Protein AF-A0A0F9JBF6-F1 (afdb_monomer_lite)

pLDDT: mean 92.54, std 7.86, range [63.97, 98.25]

Sequence (71 aa):
MNKRLEEIREKLAAQEHERWSRWMKYLFSKCYGLDKAMVIPAESVEHWQRQIDTPYAKMSEEEKDSDRKEA

Foldseek 3Di:
DPPVVVVVLLVQLLVQLQVVLVVVVVVVVPDDDDPPDDDDDPVVVVVSVVSSPDRSVRDDPVSSVVSSVVD

Structure (mmCIF, N/CA/C/O backbone):
data_AF-A0A0F9JBF6-F1
#
_entry.id   AF-A0A0F9JBF6-F1
#
loop_
_atom_site.group_PDB
_atom_site.id
_atom_site.type_symbol
_atom_site.label_atom_id
_atom_site.label_alt_id
_atom_site.label_comp_id
_atom_site.label_asym_id
_atom_site.label_entity_id
_atom_site.label_seq_id
_atom_site.pdbx_PDB_ins_code
_atom_site.Cartn_x
_atom_site.Cartn_y
_atom_site.Cartn_z
_atom_site.occupancy
_atom_site.B_iso_or_equiv
_atom_site.auth_seq_id
_atom_site.auth_comp_id
_atom_site.auth_asym_id
_atom_site.auth_atom_id
_atom_site.pdbx_PDB_model_num
ATOM 1 N N . MET A 1 1 ? -7.249 2.197 26.369 1.00 63.97 1 MET A N 1
ATOM 2 C CA . MET A 1 1 ? -7.096 3.226 25.318 1.00 63.97 1 MET 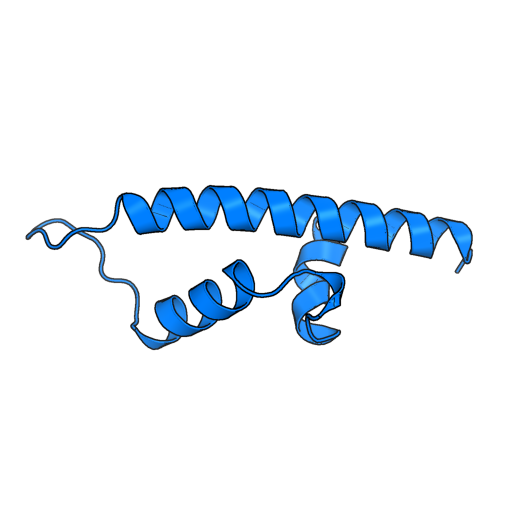A CA 1
ATOM 3 C C . MET A 1 1 ? -8.478 3.759 24.965 1.00 63.97 1 MET A C 1
ATOM 5 O O . MET A 1 1 ? -9.423 2.979 24.966 1.00 63.97 1 MET A O 1
ATOM 9 N N . ASN A 1 2 ? -8.641 5.070 24.779 1.00 88.69 2 ASN A N 1
ATOM 10 C CA . ASN A 1 2 ? -9.948 5.661 24.472 1.00 88.69 2 ASN A CA 1
ATOM 11 C C . ASN A 1 2 ? -10.379 5.221 23.063 1.00 88.69 2 ASN A C 1
ATOM 13 O O . ASN A 1 2 ? -9.680 5.528 22.104 1.00 88.69 2 ASN A O 1
ATOM 17 N N . LYS A 1 3 ? -11.521 4.532 22.938 1.00 90.56 3 LYS A N 1
ATOM 18 C CA . LYS A 1 3 ? -12.043 4.007 21.662 1.00 90.56 3 LYS A CA 1
ATOM 19 C C . LYS A 1 3 ? -12.075 5.066 20.550 1.00 90.56 3 LYS A C 1
ATOM 21 O O . LYS A 1 3 ? -11.742 4.774 19.411 1.00 90.56 3 LYS A O 1
ATOM 26 N N . ARG A 1 4 ? -12.395 6.315 20.903 1.00 94.00 4 ARG A N 1
ATOM 27 C CA . ARG A 1 4 ? -12.420 7.440 19.962 1.00 94.00 4 ARG A CA 1
ATOM 28 C C . ARG A 1 4 ? -11.029 7.827 19.455 1.00 94.00 4 ARG A C 1
ATOM 30 O O . ARG A 1 4 ? -10.907 8.232 18.307 1.00 94.00 4 ARG A O 1
ATOM 37 N N . LEU A 1 5 ? -9.999 7.739 20.301 1.00 94.81 5 LEU A N 1
ATOM 38 C CA . LEU A 1 5 ? -8.620 8.004 19.877 1.00 94.81 5 LEU A CA 1
ATOM 39 C C . LEU A 1 5 ? -8.155 6.942 18.878 1.00 94.81 5 LEU A C 1
ATOM 41 O O . LEU A 1 5 ? -7.537 7.297 17.883 1.00 94.81 5 LEU A O 1
ATOM 45 N N . GLU A 1 6 ? -8.534 5.681 19.091 1.00 93.62 6 GLU A N 1
ATOM 46 C CA . GLU A 1 6 ? -8.185 4.599 18.166 1.00 93.62 6 GLU A CA 1
ATOM 47 C C . GLU A 1 6 ? -8.873 4.760 16.809 1.00 93.62 6 GLU A C 1
ATOM 49 O O . GLU A 1 6 ? -8.233 4.667 15.770 1.00 93.62 6 GLU A O 1
ATOM 54 N N . GLU A 1 7 ? -10.159 5.120 16.800 1.00 96.06 7 GLU A N 1
ATOM 55 C CA . GLU A 1 7 ? -10.884 5.420 15.559 1.00 96.06 7 GLU A CA 1
ATOM 56 C C . GLU A 1 7 ? -10.284 6.608 14.788 1.00 96.06 7 GLU A C 1
ATOM 58 O O . GLU A 1 7 ? -10.344 6.641 13.558 1.00 96.06 7 GLU A O 1
ATOM 63 N N . ILE A 1 8 ? -9.730 7.603 15.489 1.00 97.19 8 ILE A N 1
ATOM 64 C CA . ILE A 1 8 ? -9.029 8.728 14.856 1.00 97.19 8 ILE A CA 1
ATOM 65 C C . ILE A 1 8 ? -7.697 8.254 14.278 1.00 97.19 8 ILE A C 1
ATOM 67 O O . ILE A 1 8 ? -7.408 8.560 13.123 1.00 97.19 8 ILE A O 1
ATOM 71 N N . ARG A 1 9 ? -6.925 7.479 15.044 1.00 96.31 9 ARG A N 1
ATOM 72 C CA . ARG A 1 9 ? -5.647 6.920 14.600 1.00 96.31 9 ARG A CA 1
ATOM 73 C C . ARG A 1 9 ? -5.810 6.063 13.347 1.00 96.31 9 ARG A C 1
ATOM 75 O O . ARG A 1 9 ? -5.073 6.256 12.393 1.00 96.31 9 ARG A O 1
ATOM 82 N N . GLU A 1 10 ? -6.821 5.200 13.296 1.00 97.56 10 GLU A N 1
ATOM 83 C CA . GLU A 1 10 ? -7.112 4.370 12.118 1.00 97.56 10 GLU A CA 1
ATOM 84 C C . GLU A 1 10 ? -7.473 5.203 10.877 1.00 97.56 10 GLU A C 1
ATOM 86 O O . GLU A 1 10 ? -7.114 4.851 9.755 1.00 97.56 10 GLU A O 1
ATOM 91 N N . LYS A 1 11 ? -8.153 6.344 11.050 1.00 97.94 11 LYS A N 1
ATOM 92 C CA . LYS A 1 11 ? -8.444 7.261 9.934 1.00 97.94 11 LYS A CA 1
ATOM 93 C C . LYS A 1 11 ? -7.198 7.989 9.438 1.00 97.94 11 LYS A C 1
ATOM 95 O O . LYS A 1 11 ? -7.076 8.206 8.235 1.00 97.94 11 LYS A O 1
ATOM 100 N N . LEU A 1 12 ? -6.310 8.381 10.349 1.00 98.19 12 LEU A N 1
ATOM 101 C CA . LEU A 1 12 ? -5.036 9.008 10.006 1.00 98.19 12 LEU A CA 1
ATOM 102 C C . LEU A 1 12 ? -4.112 8.003 9.308 1.00 98.19 12 LEU A C 1
ATOM 104 O O . LEU A 1 12 ? -3.607 8.303 8.234 1.00 98.19 12 LEU A O 1
ATOM 108 N N . ALA A 1 13 ? -4.015 6.776 9.816 1.00 98.12 13 ALA A N 1
ATOM 109 C CA . ALA A 1 13 ? -3.264 5.696 9.181 1.00 98.12 13 ALA A CA 1
ATOM 110 C C . ALA A 1 13 ? -3.783 5.403 7.763 1.00 98.12 13 ALA A C 1
ATOM 112 O O . ALA A 1 13 ? -3.011 5.353 6.810 1.00 98.12 13 ALA A O 1
ATOM 113 N N . ALA A 1 14 ? -5.105 5.339 7.575 1.00 98.25 14 ALA A N 1
ATOM 114 C CA . ALA A 1 14 ? -5.685 5.192 6.241 1.00 98.25 14 ALA A CA 1
ATOM 115 C C . ALA A 1 14 ? -5.317 6.348 5.285 1.00 98.25 14 ALA A C 1
ATOM 117 O O . ALA A 1 14 ? -5.131 6.118 4.089 1.00 98.25 14 ALA A O 1
ATOM 118 N N . GLN A 1 15 ? -5.221 7.585 5.790 1.00 98.12 15 GLN A N 1
ATOM 119 C CA . GLN A 1 15 ? -4.771 8.744 5.009 1.00 98.12 15 GLN A CA 1
ATOM 120 C C . GLN A 1 15 ? -3.285 8.647 4.648 1.00 98.12 15 GLN A C 1
ATOM 122 O O . GLN A 1 15 ? -2.926 8.976 3.514 1.00 98.12 15 GLN A O 1
ATOM 127 N N . GLU A 1 16 ? -2.438 8.191 5.570 1.00 97.75 16 GLU A N 1
ATOM 128 C CA . GLU A 1 16 ? -1.009 7.993 5.318 1.00 97.75 16 GLU A CA 1
ATOM 129 C C . GLU A 1 16 ? -0.760 6.882 4.294 1.00 97.75 16 GLU A C 1
ATOM 131 O O . GLU A 1 16 ? -0.038 7.119 3.321 1.00 97.75 16 GLU A O 1
ATOM 136 N N . HIS A 1 17 ? -1.474 5.753 4.384 1.00 98.06 17 HIS A N 1
ATOM 137 C CA . HIS A 1 17 ? -1.423 4.700 3.359 1.00 98.06 17 HIS A CA 1
ATOM 138 C C . HIS A 1 17 ? -1.784 5.235 1.971 1.00 98.06 17 HIS A C 1
ATOM 140 O O . HIS A 1 17 ? -1.127 4.942 0.970 1.00 98.06 17 HIS A O 1
ATOM 146 N N . GLU A 1 18 ? -2.830 6.061 1.886 1.00 97.75 18 GLU A N 1
ATOM 147 C CA . GLU A 1 18 ? -3.263 6.648 0.620 1.00 97.75 18 GLU A CA 1
ATOM 148 C C . GLU A 1 18 ? -2.211 7.621 0.055 1.00 97.75 18 GLU A C 1
ATOM 150 O O . GLU A 1 18 ? -1.947 7.634 -1.152 1.00 97.75 18 GLU A O 1
ATOM 155 N N . ARG A 1 19 ? -1.580 8.428 0.919 1.00 97.62 19 ARG A N 1
ATOM 156 C CA . ARG A 1 19 ? -0.497 9.352 0.544 1.00 97.62 19 ARG A CA 1
ATOM 157 C C . ARG A 1 19 ? 0.722 8.596 0.035 1.00 97.62 19 ARG A C 1
ATOM 159 O O . ARG A 1 19 ? 1.204 8.915 -1.057 1.00 97.62 19 ARG A O 1
ATOM 166 N N . TRP A 1 20 ? 1.176 7.595 0.782 1.00 97.75 20 TRP A N 1
ATOM 167 C CA . TRP A 1 20 ? 2.293 6.736 0.405 1.00 97.75 20 TRP A CA 1
ATOM 168 C C . TRP A 1 20 ? 2.008 6.007 -0.911 1.00 97.75 20 TRP A C 1
ATOM 170 O O . TRP A 1 20 ? 2.791 6.110 -1.855 1.00 97.75 20 TRP A O 1
ATOM 180 N N . SER A 1 21 ? 0.833 5.386 -1.038 1.00 97.75 21 SER A N 1
ATOM 181 C CA . SER A 1 21 ? 0.428 4.653 -2.242 1.00 97.75 21 SER A CA 1
ATOM 182 C C . SER A 1 21 ? 0.431 5.538 -3.489 1.00 97.75 21 SER A C 1
ATOM 184 O O . SER A 1 21 ? 0.891 5.115 -4.549 1.00 97.75 21 SER A O 1
ATOM 186 N N . ARG A 1 22 ? -0.043 6.790 -3.394 1.00 97.69 22 ARG A N 1
ATOM 187 C CA . ARG A 1 22 ? 0.003 7.735 -4.526 1.00 97.69 22 ARG A CA 1
ATOM 188 C C . ARG A 1 22 ? 1.436 8.075 -4.934 1.00 97.69 22 ARG A C 1
ATOM 190 O O . ARG A 1 22 ? 1.732 8.087 -6.129 1.00 97.69 22 ARG A O 1
ATOM 197 N N . TRP A 1 23 ? 2.317 8.329 -3.968 1.00 97.75 23 TRP A N 1
ATOM 198 C CA . TRP A 1 23 ? 3.727 8.603 -4.250 1.00 97.75 23 TRP A CA 1
ATOM 199 C C . TRP A 1 23 ? 4.445 7.400 -4.851 1.00 97.75 23 TRP A C 1
ATOM 201 O O . TRP A 1 23 ? 5.184 7.561 -5.820 1.00 97.75 23 TRP A O 1
ATOM 211 N N . MET A 1 24 ? 4.180 6.196 -4.351 1.00 96.69 24 MET A N 1
ATOM 212 C CA . MET A 1 24 ? 4.766 4.973 -4.890 1.00 96.69 24 MET A CA 1
ATOM 213 C C . MET A 1 24 ? 4.280 4.671 -6.309 1.00 96.69 24 MET A C 1
ATOM 215 O O . MET A 1 24 ? 5.100 4.356 -7.168 1.00 96.69 24 MET A O 1
ATOM 219 N N . LYS A 1 25 ? 2.984 4.859 -6.606 1.00 95.75 25 LYS A N 1
ATOM 220 C CA . LYS A 1 25 ? 2.459 4.775 -7.986 1.00 95.75 25 LYS A CA 1
ATOM 221 C C . LYS A 1 25 ? 3.190 5.736 -8.916 1.00 95.75 25 LYS A C 1
ATOM 223 O O . LYS A 1 25 ? 3.567 5.361 -10.025 1.00 95.75 25 LYS A O 1
ATOM 228 N N . TYR A 1 26 ? 3.414 6.970 -8.463 1.00 95.75 26 TYR A N 1
ATOM 229 C CA . TYR A 1 26 ? 4.187 7.938 -9.231 1.00 95.75 26 TYR A CA 1
ATOM 230 C C . TYR A 1 26 ? 5.640 7.480 -9.419 1.00 95.75 26 TYR A C 1
ATOM 232 O O . TYR A 1 26 ? 6.124 7.497 -10.548 1.00 95.75 26 TYR A O 1
ATOM 240 N N . LEU A 1 27 ? 6.316 7.019 -8.365 1.00 93.75 27 LEU A N 1
ATOM 241 C CA . LEU A 1 27 ? 7.688 6.512 -8.439 1.00 93.75 27 LEU A CA 1
ATOM 242 C C . LEU A 1 27 ? 7.807 5.362 -9.447 1.00 93.75 27 LEU A C 1
ATOM 244 O O . LEU A 1 27 ? 8.635 5.434 -10.351 1.00 93.75 27 LEU A O 1
ATOM 248 N N . PHE A 1 28 ? 6.939 4.353 -9.350 1.00 91.88 28 PHE A N 1
ATOM 249 C CA . PHE A 1 28 ? 6.937 3.202 -10.256 1.00 91.88 28 PHE A CA 1
ATOM 250 C C . PHE A 1 28 ? 6.635 3.615 -11.700 1.00 91.88 28 PHE A C 1
ATOM 252 O O . PHE A 1 28 ? 7.246 3.086 -12.624 1.00 91.88 28 PHE A O 1
ATOM 259 N N . SER A 1 29 ? 5.794 4.636 -11.916 1.00 91.38 29 SER A N 1
ATOM 260 C CA . SER A 1 29 ? 5.559 5.199 -13.257 1.00 91.38 29 SER A CA 1
ATOM 261 C C . SER A 1 29 ? 6.806 5.837 -13.889 1.00 91.38 29 SER A C 1
ATOM 263 O O . SER A 1 29 ? 6.850 6.047 -15.101 1.00 91.38 29 SER A O 1
ATOM 265 N N . LYS A 1 30 ? 7.816 6.182 -13.076 1.00 89.38 30 LYS A N 1
ATOM 266 C CA . LYS A 1 30 ? 9.100 6.747 -13.514 1.00 89.38 30 LYS A CA 1
ATOM 267 C C . LYS A 1 30 ? 10.206 5.705 -13.648 1.00 89.38 30 LYS A C 1
ATOM 269 O O . LYS A 1 30 ? 11.291 6.065 -14.098 1.00 89.38 30 LYS A O 1
ATOM 274 N N . CYS A 1 31 ? 9.968 4.448 -13.282 1.00 86.75 31 CYS A N 1
ATOM 275 C CA . CYS A 1 31 ? 10.944 3.379 -13.440 1.00 86.75 31 CYS A CA 1
ATOM 276 C C . CYS A 1 31 ? 10.955 2.880 -14.894 1.00 86.75 31 CYS A C 1
ATOM 278 O O . CYS A 1 31 ? 9.949 2.401 -15.409 1.00 86.75 31 CYS A O 1
ATOM 280 N N . TYR A 1 32 ? 12.106 2.979 -15.555 1.00 76.81 32 TYR A N 1
ATOM 281 C CA . TYR A 1 32 ? 12.375 2.403 -16.874 1.00 76.81 32 TYR A CA 1
ATOM 282 C C . TYR A 1 32 ? 13.836 1.931 -16.925 1.00 76.81 32 TYR A C 1
ATOM 284 O O . TYR A 1 32 ? 14.672 2.404 -16.154 1.00 76.81 32 TYR A O 1
ATOM 292 N N . GLY A 1 33 ? 14.147 0.960 -17.786 1.00 68.75 33 GLY A N 1
ATOM 293 C CA . GLY A 1 33 ? 15.485 0.366 -17.854 1.00 68.75 33 GLY A CA 1
ATOM 294 C C . GLY A 1 33 ? 16.518 1.321 -18.459 1.00 68.75 33 GLY A C 1
ATOM 295 O O . GLY A 1 33 ? 16.366 1.735 -19.606 1.00 68.75 33 GLY A O 1
ATOM 296 N N . LEU A 1 34 ? 17.570 1.651 -17.703 1.00 66.62 34 LEU A N 1
ATOM 297 C CA . LEU A 1 34 ? 18.720 2.449 -18.147 1.00 66.62 34 LEU A CA 1
ATOM 298 C C . LEU A 1 34 ? 20.015 2.009 -17.452 1.00 66.62 34 LEU A C 1
ATOM 300 O O . LEU A 1 34 ? 19.998 1.647 -16.278 1.00 66.62 34 LEU A O 1
ATOM 304 N N . ASP A 1 35 ? 21.147 2.198 -18.134 1.00 70.38 35 ASP A N 1
ATOM 305 C CA . ASP A 1 35 ? 22.504 1.831 -17.684 1.00 70.38 35 ASP A CA 1
ATOM 306 C C . ASP A 1 35 ? 22.970 2.491 -16.370 1.00 70.38 35 ASP A C 1
ATOM 308 O O . ASP A 1 35 ? 23.942 2.049 -15.764 1.00 70.38 35 ASP A O 1
ATOM 312 N N . LYS A 1 36 ? 22.306 3.566 -15.922 1.00 75.19 36 LYS A N 1
ATOM 313 C CA . LYS A 1 36 ? 22.610 4.280 -14.663 1.00 75.19 36 LYS A CA 1
ATOM 314 C C . LYS A 1 36 ? 21.464 4.231 -13.647 1.00 75.19 36 LYS A C 1
ATOM 316 O O . LYS A 1 36 ? 21.457 5.011 -12.696 1.00 75.19 36 LYS A O 1
ATOM 321 N N . ALA A 1 37 ? 20.471 3.373 -13.870 1.00 83.06 37 ALA A N 1
ATOM 322 C CA . ALA A 1 37 ? 19.354 3.206 -12.953 1.00 83.06 37 ALA A CA 1
ATOM 323 C C . ALA A 1 37 ? 19.739 2.322 -11.759 1.00 83.06 37 ALA A C 1
ATOM 325 O O . ALA A 1 37 ? 20.562 1.414 -11.867 1.00 83.06 37 ALA A O 1
ATOM 326 N N . MET A 1 38 ? 19.092 2.571 -10.622 1.00 77.56 38 MET A N 1
ATOM 327 C CA . MET A 1 38 ? 19.116 1.650 -9.490 1.00 77.56 38 MET A CA 1
ATOM 328 C C . MET A 1 38 ? 18.092 0.542 -9.732 1.00 77.56 38 MET A C 1
ATOM 330 O O . MET A 1 38 ? 16.950 0.823 -10.101 1.00 77.56 38 MET A O 1
ATOM 334 N N . VAL A 1 39 ? 18.493 -0.708 -9.507 1.00 85.44 39 VAL A N 1
ATOM 335 C CA . VAL A 1 39 ? 17.599 -1.867 -9.593 1.00 85.44 39 VAL A CA 1
ATOM 336 C C . VAL A 1 39 ? 17.025 -2.149 -8.211 1.00 85.44 39 VAL A C 1
ATOM 338 O O . VAL A 1 39 ? 17.766 -2.287 -7.239 1.00 85.44 39 VAL A O 1
ATOM 341 N N . ILE A 1 40 ? 15.701 -2.237 -8.131 1.00 88.19 40 ILE A N 1
ATOM 342 C CA . ILE A 1 40 ? 14.989 -2.696 -6.939 1.00 88.19 40 ILE A CA 1
ATOM 343 C C . ILE A 1 40 ? 14.793 -4.216 -7.076 1.00 88.19 40 ILE A C 1
ATOM 345 O O . ILE A 1 40 ? 14.413 -4.663 -8.162 1.00 88.19 40 ILE A O 1
ATOM 349 N N . PRO A 1 41 ? 15.032 -5.021 -6.023 1.00 91.75 41 PRO A N 1
ATOM 350 C CA . PRO A 1 41 ? 14.736 -6.451 -6.049 1.00 91.75 41 PRO A CA 1
ATOM 351 C C . PRO A 1 41 ? 13.278 -6.731 -6.432 1.00 91.75 41 PRO A C 1
ATOM 353 O O . PRO A 1 41 ? 12.365 -6.063 -5.944 1.00 91.75 41 PRO A O 1
ATOM 356 N N . ALA A 1 42 ? 13.056 -7.739 -7.281 1.00 91.88 42 ALA A N 1
ATOM 357 C CA . ALA A 1 42 ? 11.724 -8.077 -7.790 1.00 91.88 42 ALA A CA 1
ATOM 358 C C . ALA A 1 42 ? 10.719 -8.355 -6.660 1.00 91.88 42 ALA A C 1
ATOM 360 O O . ALA A 1 42 ? 9.606 -7.843 -6.690 1.00 91.88 42 ALA A O 1
ATOM 361 N N . GLU A 1 43 ? 11.151 -9.060 -5.613 1.00 96.19 43 GLU A N 1
ATOM 362 C CA . GLU A 1 43 ? 10.343 -9.336 -4.418 1.00 96.19 43 GLU A CA 1
ATOM 363 C C . GLU A 1 43 ? 9.844 -8.059 -3.724 1.00 96.19 43 GLU A C 1
ATOM 365 O O . GLU A 1 43 ? 8.706 -8.004 -3.261 1.00 96.19 43 GLU A O 1
ATOM 370 N N . SER A 1 44 ? 10.662 -7.001 -3.688 1.00 95.25 44 SER A N 1
ATOM 371 C CA . SER A 1 44 ? 10.265 -5.716 -3.107 1.00 95.25 44 SER A CA 1
ATOM 372 C C . SER A 1 44 ? 9.268 -4.994 -4.009 1.00 95.25 44 SER A C 1
ATOM 374 O O . SER A 1 44 ? 8.294 -4.431 -3.514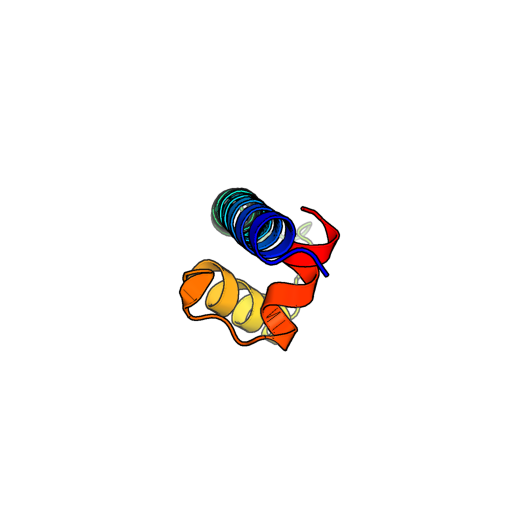 1.00 95.25 44 SER A O 1
ATOM 376 N N . VAL A 1 45 ? 9.470 -5.049 -5.332 1.00 94.12 45 VAL A N 1
ATOM 377 C CA . VAL A 1 45 ? 8.525 -4.486 -6.309 1.00 94.12 45 VAL A CA 1
ATOM 378 C C . VAL A 1 45 ? 7.162 -5.165 -6.186 1.00 94.12 45 VAL A C 1
ATOM 380 O O . VAL A 1 45 ? 6.154 -4.474 -6.064 1.00 94.12 45 VAL A O 1
ATOM 383 N N . GLU A 1 46 ? 7.123 -6.497 -6.158 1.00 95.56 46 GLU A N 1
ATOM 384 C CA . GLU A 1 46 ? 5.891 -7.279 -6.000 1.00 95.56 46 GLU A CA 1
ATOM 385 C C . GLU A 1 46 ? 5.194 -6.983 -4.669 1.00 95.56 46 GLU A C 1
ATOM 387 O O . GLU A 1 46 ? 3.983 -6.747 -4.632 1.00 95.56 46 GLU A O 1
ATOM 392 N N . HIS A 1 47 ? 5.961 -6.948 -3.575 1.00 96.06 47 HIS A N 1
ATOM 393 C CA . HIS A 1 47 ? 5.431 -6.663 -2.248 1.00 96.06 47 HIS A CA 1
ATOM 394 C C . HIS A 1 47 ? 4.787 -5.273 -2.176 1.00 96.06 47 HIS A C 1
ATOM 396 O O . HIS A 1 47 ? 3.628 -5.156 -1.770 1.00 96.06 47 HIS A O 1
ATOM 402 N N . TRP A 1 48 ? 5.501 -4.229 -2.602 1.00 96.62 48 TRP A N 1
ATOM 403 C CA . TRP A 1 48 ? 4.978 -2.865 -2.568 1.00 96.62 48 TRP A CA 1
ATOM 404 C C . TRP A 1 48 ? 3.837 -2.666 -3.558 1.00 96.62 48 TRP A C 1
ATOM 406 O O . TRP A 1 48 ? 2.861 -2.010 -3.211 1.00 96.62 48 TRP A O 1
ATOM 416 N N . GLN A 1 49 ? 3.889 -3.279 -4.745 1.00 96.50 49 GLN A N 1
ATOM 417 C CA . GLN A 1 49 ? 2.780 -3.228 -5.700 1.00 96.50 49 GLN A CA 1
ATOM 418 C C . GLN A 1 49 ? 1.494 -3.794 -5.086 1.00 96.50 49 GLN A C 1
ATOM 420 O O . GLN A 1 49 ? 0.441 -3.162 -5.161 1.00 96.50 49 GLN A O 1
ATOM 425 N N . ARG A 1 50 ? 1.580 -4.933 -4.386 1.00 96.94 50 ARG A N 1
ATOM 426 C CA . ARG A 1 50 ? 0.431 -5.498 -3.668 1.00 96.94 50 ARG A CA 1
ATOM 427 C C . ARG A 1 50 ? -0.108 -4.541 -2.601 1.00 96.94 50 ARG A C 1
ATOM 429 O O . ARG A 1 50 ? -1.325 -4.398 -2.494 1.00 96.94 50 ARG A O 1
ATOM 436 N N . GLN A 1 51 ? 0.757 -3.887 -1.823 1.00 97.00 51 GLN A N 1
ATOM 437 C CA . GLN A 1 51 ? 0.328 -2.918 -0.803 1.00 97.00 51 GLN A CA 1
ATOM 438 C C . GLN A 1 51 ? -0.366 -1.702 -1.431 1.00 97.00 51 GLN A C 1
ATOM 440 O O . GLN A 1 51 ? -1.444 -1.313 -0.993 1.00 97.00 51 GLN A O 1
ATOM 445 N N . ILE A 1 52 ? 0.204 -1.159 -2.506 1.00 97.00 52 ILE A N 1
ATOM 446 C CA . ILE A 1 52 ? -0.334 -0.031 -3.279 1.00 97.00 52 ILE A CA 1
ATOM 447 C C . ILE A 1 52 ? -1.740 -0.320 -3.840 1.00 97.00 52 ILE A C 1
ATOM 449 O O . ILE A 1 52 ? -2.578 0.586 -3.937 1.00 97.00 52 ILE A O 1
ATOM 453 N N . ASP A 1 53 ? -1.996 -1.569 -4.238 1.00 96.81 53 ASP A N 1
ATOM 454 C CA . ASP A 1 53 ? -3.272 -2.011 -4.814 1.00 96.81 53 ASP A CA 1
ATOM 455 C C . ASP A 1 53 ? -4.288 -2.474 -3.758 1.00 96.81 53 ASP A C 1
ATOM 457 O O . ASP A 1 53 ? -5.468 -2.672 -4.066 1.00 96.81 53 ASP A O 1
ATOM 461 N N . THR A 1 54 ? -3.863 -2.607 -2.500 1.00 96.94 54 THR A N 1
ATOM 462 C CA . THR A 1 54 ? -4.717 -3.031 -1.390 1.00 96.94 54 THR A CA 1
ATOM 463 C C . THR A 1 54 ? -5.206 -1.807 -0.611 1.00 96.94 54 THR A C 1
ATOM 465 O O . THR A 1 54 ? -4.403 -1.077 -0.035 1.00 96.94 54 THR A O 1
ATOM 468 N N . PRO A 1 55 ? -6.526 -1.545 -0.541 1.00 96.31 55 PRO A N 1
ATOM 469 C CA . PRO A 1 55 ? -7.055 -0.503 0.334 1.00 96.31 55 PRO A CA 1
ATOM 470 C C . PRO A 1 55 ? -6.691 -0.775 1.798 1.00 96.31 55 PRO A C 1
ATOM 472 O O . PRO A 1 55 ? -6.816 -1.916 2.234 1.00 96.31 55 PRO A O 1
ATOM 475 N N . TYR A 1 56 ? -6.373 0.267 2.574 1.00 97.25 56 TYR A N 1
ATOM 476 C CA . TYR A 1 56 ? -6.002 0.159 3.997 1.00 97.25 56 TYR A CA 1
ATOM 477 C C . TYR A 1 56 ? -6.953 -0.740 4.809 1.00 97.25 56 TYR A C 1
ATOM 479 O O . TYR A 1 56 ? -6.533 -1.615 5.558 1.00 97.25 56 TYR A O 1
ATOM 487 N N . ALA A 1 57 ? -8.264 -0.613 4.583 1.00 96.69 57 ALA A N 1
ATOM 488 C CA . ALA A 1 57 ? -9.281 -1.421 5.262 1.00 96.69 57 ALA A CA 1
ATOM 489 C C . ALA A 1 57 ? -9.187 -2.941 4.995 1.00 96.69 57 ALA A C 1
ATOM 491 O O . ALA A 1 57 ? -9.799 -3.719 5.724 1.00 96.69 57 ALA A O 1
ATOM 492 N N . LYS A 1 58 ? -8.467 -3.361 3.948 1.00 96.81 58 LYS A N 1
ATOM 493 C CA . LYS A 1 58 ? -8.267 -4.759 3.539 1.00 96.81 58 LYS A CA 1
ATOM 494 C C . LYS A 1 58 ? -6.853 -5.282 3.825 1.00 96.81 58 LYS A C 1
ATOM 496 O O . LYS A 1 58 ? -6.593 -6.444 3.526 1.00 96.81 58 LYS A O 1
ATOM 501 N N . MET A 1 59 ? -5.961 -4.449 4.360 1.00 95.88 59 MET A N 1
ATOM 502 C CA . MET A 1 59 ? -4.609 -4.856 4.756 1.00 95.88 59 MET A CA 1
ATOM 503 C C . MET A 1 59 ? -4.649 -5.712 6.024 1.00 95.88 59 MET A C 1
ATOM 505 O O . MET A 1 59 ? -5.581 -5.590 6.829 1.00 95.88 59 MET A O 1
ATOM 509 N N . SER A 1 60 ? -3.641 -6.569 6.204 1.00 95.62 60 SER A N 1
ATOM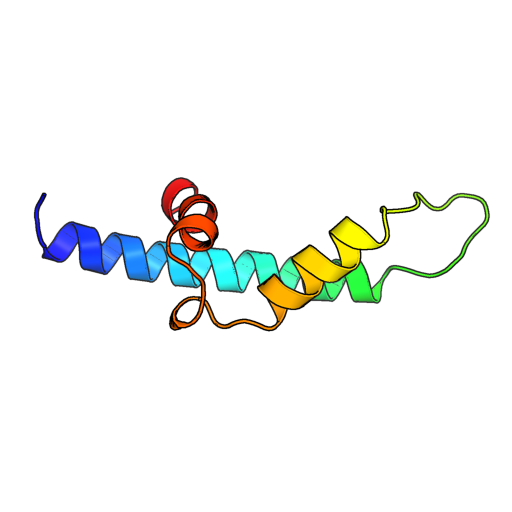 510 C CA . SER A 1 60 ? -3.458 -7.282 7.470 1.00 95.62 60 SER A CA 1
ATOM 511 C C . SER A 1 60 ? -3.119 -6.301 8.598 1.00 95.62 60 SER A C 1
ATOM 513 O O . SER A 1 60 ? -2.714 -5.164 8.352 1.00 95.62 60 SER A O 1
ATOM 515 N N . GLU A 1 61 ? -3.284 -6.718 9.852 1.00 95.25 61 GLU A N 1
ATOM 516 C CA . GLU A 1 61 ? -2.959 -5.848 10.987 1.00 95.25 61 GLU A CA 1
ATOM 517 C C . GLU A 1 61 ? -1.463 -5.526 11.053 1.00 95.25 61 GLU A C 1
ATOM 519 O O . GLU A 1 61 ? -1.094 -4.395 11.353 1.00 95.25 61 GLU A O 1
ATOM 524 N N . GLU A 1 62 ? -0.606 -6.474 10.685 1.00 94.25 62 GLU A N 1
ATOM 525 C CA . GLU A 1 62 ? 0.841 -6.265 10.618 1.00 94.25 62 GLU A CA 1
ATOM 526 C C . GLU A 1 62 ? 1.217 -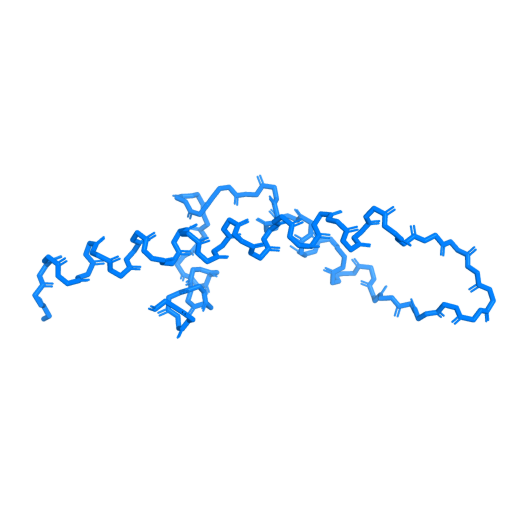5.239 9.545 1.00 94.25 62 GLU A C 1
ATOM 528 O O . GLU A 1 62 ? 2.125 -4.436 9.740 1.00 94.25 62 GLU A O 1
ATOM 533 N N . GLU A 1 63 ? 0.516 -5.237 8.410 1.00 92.50 63 GLU A N 1
ATOM 534 C CA . GLU A 1 63 ? 0.770 -4.276 7.336 1.00 92.50 63 GLU A CA 1
ATOM 535 C C . GLU A 1 63 ? 0.327 -2.860 7.708 1.00 92.50 63 GLU A C 1
ATOM 537 O O . GLU A 1 63 ? 0.990 -1.898 7.333 1.00 92.50 63 GLU A O 1
ATOM 542 N N . LYS A 1 64 ? -0.759 -2.723 8.476 1.00 96.69 64 LYS A N 1
ATOM 543 C CA . LYS A 1 64 ? -1.243 -1.419 8.958 1.00 96.69 64 LYS A CA 1
ATOM 544 C C . LYS A 1 64 ? -0.316 -0.784 9.989 1.00 96.69 64 LYS A C 1
ATOM 546 O O . LYS A 1 64 ? -0.410 0.416 10.242 1.00 96.6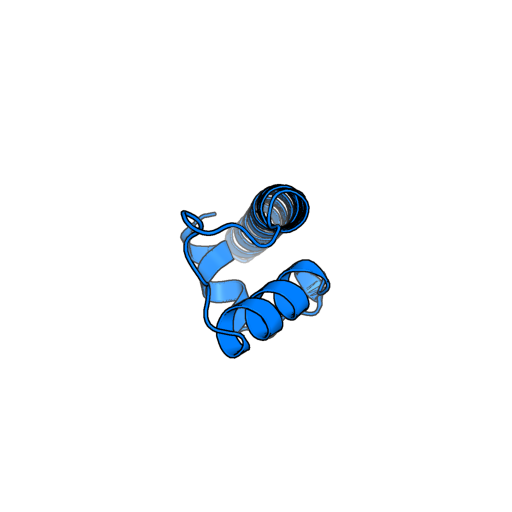9 64 LYS A O 1
ATOM 551 N N . ASP A 1 65 ? 0.562 -1.559 10.624 1.00 96.00 65 ASP A N 1
ATOM 552 C CA . ASP A 1 65 ? 1.401 -1.057 11.712 1.00 96.00 65 ASP A CA 1
ATOM 553 C C . ASP A 1 65 ? 2.383 0.030 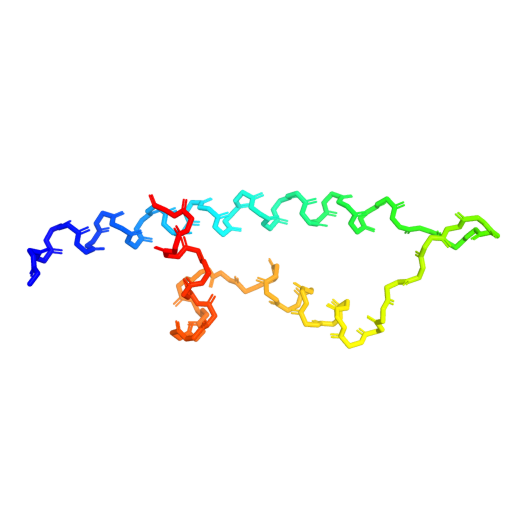11.277 1.00 96.00 65 ASP A C 1
ATOM 555 O O . ASP A 1 65 ? 2.736 0.868 12.108 1.00 96.00 65 ASP A O 1
ATOM 559 N N . SER A 1 66 ? 2.825 0.053 10.015 1.00 92.38 66 SER A N 1
ATOM 560 C CA . SER A 1 66 ? 3.626 1.171 9.504 1.00 92.38 66 SER A CA 1
ATOM 561 C C . SER A 1 66 ? 2.792 2.442 9.412 1.00 92.38 66 SER A C 1
ATOM 563 O O . SER A 1 66 ? 3.175 3.461 9.976 1.00 92.38 66 SER A O 1
ATOM 565 N N . ASP A 1 67 ? 1.610 2.369 8.805 1.00 96.19 67 ASP A N 1
ATOM 566 C CA . ASP A 1 67 ? 0.739 3.535 8.641 1.00 96.19 67 ASP A CA 1
ATOM 567 C C . ASP A 1 67 ? 0.272 4.078 9.996 1.00 96.19 67 ASP A C 1
ATOM 569 O O . ASP A 1 67 ? 0.224 5.283 10.218 1.00 96.19 67 ASP A O 1
ATOM 573 N N . ARG A 1 68 ? 0.001 3.186 10.955 1.00 96.50 68 ARG A N 1
ATOM 574 C CA . ARG A 1 68 ? -0.338 3.533 12.340 1.00 96.50 68 ARG A CA 1
ATOM 575 C C . ARG A 1 68 ? 0.798 4.175 13.135 1.00 96.50 68 ARG A C 1
ATOM 577 O O . ARG A 1 68 ? 0.518 4.717 14.209 1.00 96.50 68 ARG A O 1
ATOM 584 N N . LYS A 1 69 ? 2.056 4.007 12.719 1.00 94.25 69 LYS A N 1
ATOM 585 C CA . LYS A 1 69 ? 3.227 4.650 13.344 1.00 94.25 69 LYS A CA 1
ATOM 586 C C . LYS A 1 69 ? 3.477 6.041 12.773 1.00 94.25 69 LYS A C 1
ATOM 588 O O . LYS A 1 69 ? 3.953 6.895 13.511 1.00 94.25 69 LYS A O 1
ATOM 593 N N . GLU A 1 70 ? 3.153 6.242 11.500 1.00 91.25 70 GLU A N 1
ATOM 594 C CA . GLU A 1 70 ? 3.311 7.524 10.802 1.00 91.25 70 GLU A CA 1
ATOM 595 C C . GLU A 1 70 ? 2.095 8.464 10.972 1.00 91.25 70 GLU A C 1
ATOM 597 O O . GLU A 1 70 ? 2.179 9.646 10.639 1.00 91.25 70 GLU A O 1
ATOM 602 N N . ALA A 1 71 ? 0.981 7.946 11.504 1.00 89.38 71 ALA A N 1
ATOM 603 C CA . ALA A 1 71 ? -0.261 8.656 11.831 1.00 89.38 71 ALA A CA 1
ATOM 604 C C . ALA A 1 71 ? -0.248 9.358 13.199 1.00 89.38 71 ALA A C 1
ATOM 606 O O . ALA A 1 71 ? -0.735 10.513 13.264 1.00 89.38 71 ALA A O 1
#

Radius of gyration: 14.83 Å; chains: 1; bounding box: 35×19×44 Å

Organism: NCBI:txid412755

Secondary structure (DSSP, 8-state):
--HHHHHHHHHHHHHHHHHHHHHHHHHHHT----TTPPPPPHHHHHHHHHHHHS-GGGS-HHHHHHHHHH-